Protein AF-A0A7C1PWL7-F1 (afdb_monomer_lite)

Sequence (155 aa):
MKVNTIGEDIEQEIWVMCLDALCRYNPATGPLEHFLNSHVSNRLKNLKRDRYFRPGSCVATSGAAKTRMNLINALPLDNSDITEDSIVLGAASAEPDPLMQLLADETRDYITDRLPPDMKPIFFAVMSGNNIRQPIMDKFRKIVATILEERDHYG

Secondary structure (DSSP, 8-state):
-----HHHHHHHHHHHHHHHHHTT--TTTS-HHHHHHHHHHHHHHHHHHHTEE-TT-----SS-GGG-EESSSPP---TT---TT---TT-------HHHHHHHHHHHHHHHHHS-TTTHHHHHHHHTT----HHHHHHHHHHHHHHHHHHHHH-

pLDDT: mean 73.68, std 18.33, range [38.34, 93.44]

Radius of gyration: 25.2 Å; chains: 1; bounding box: 44×36×77 Å

Foldseek 3Di:
DDDCDPVNVLVVVLVVQLVVCVVVDDVVVDDSCVSSCVSSVVVVVVVVCVQADDPPPPDPDDPPNVRHHDPPDDDPPPPPPPDVPPDDPPPDVPPPDPVVVVVVVVLVVLCCVQPDPVCNVVVVCVVVVHDDDPVNVVVSVVSSVVSVVVVVVVD

Structure (mmCIF, N/CA/C/O backbone):
data_AF-A0A7C1PWL7-F1
#
_entry.id   AF-A0A7C1PWL7-F1
#
loop_
_atom_site.group_PDB
_atom_site.id
_atom_site.type_symbol
_atom_site.label_atom_id
_atom_site.label_alt_id
_atom_site.label_comp_id
_atom_site.label_asym_id
_atom_site.label_entity_id
_atom_site.label_seq_id
_atom_site.pdbx_PDB_ins_code
_atom_site.Cartn_x
_atom_site.Cartn_y
_atom_site.Cartn_z
_atom_site.occupancy
_atom_site.B_iso_or_equiv
_atom_site.auth_seq_id
_atom_site.auth_comp_id
_atom_site.auth_asym_id
_atom_site.auth_atom_id
_atom_site.pdbx_PDB_model_num
ATOM 1 N N . MET A 1 1 ? 18.637 -23.168 -1.050 1.00 42.81 1 MET A N 1
ATOM 2 C CA . MET A 1 1 ? 17.507 -22.498 -1.721 1.00 42.81 1 MET A CA 1
ATOM 3 C C . MET A 1 1 ? 17.788 -21.005 -1.630 1.00 42.81 1 MET A C 1
ATOM 5 O O . MET A 1 1 ? 17.766 -20.483 -0.526 1.00 42.81 1 MET A O 1
ATOM 9 N N . LYS A 1 2 ? 18.254 -20.367 -2.715 1.00 49.56 2 LYS A N 1
ATOM 10 C CA . LYS A 1 2 ? 18.538 -18.923 -2.696 1.00 49.56 2 LYS A CA 1
ATOM 11 C C . LYS A 1 2 ? 17.193 -18.202 -2.678 1.00 49.56 2 LYS A C 1
ATOM 13 O O . LYS A 1 2 ? 16.352 -18.487 -3.524 1.00 49.56 2 LYS A O 1
ATOM 18 N N . VAL A 1 3 ? 16.971 -17.370 -1.669 1.00 51.50 3 VAL A N 1
ATOM 19 C CA . VAL A 1 3 ? 15.792 -16.506 -1.596 1.00 51.50 3 VAL A CA 1
ATOM 20 C C . VAL A 1 3 ? 15.995 -15.437 -2.663 1.00 51.50 3 VAL A C 1
ATOM 22 O O . VAL A 1 3 ? 16.942 -14.665 -2.541 1.00 51.50 3 VAL A O 1
ATOM 25 N N . ASN A 1 4 ? 15.177 -15.455 -3.720 1.00 54.62 4 ASN A N 1
ATOM 26 C CA . ASN A 1 4 ? 15.212 -14.422 -4.753 1.00 54.62 4 ASN A CA 1
ATOM 27 C C . ASN A 1 4 ? 14.788 -13.115 -4.083 1.00 54.62 4 ASN A C 1
ATOM 29 O O . ASN A 1 4 ? 13.707 -13.018 -3.498 1.00 54.62 4 ASN A O 1
ATOM 33 N N . THR A 1 5 ? 15.690 -12.152 -4.061 1.00 53.56 5 THR A N 1
ATOM 34 C CA . THR A 1 5 ? 15.436 -10.828 -3.512 1.00 53.56 5 THR A CA 1
ATOM 35 C C . THR A 1 5 ? 14.604 -10.021 -4.506 1.00 53.56 5 THR A C 1
ATOM 37 O O . THR A 1 5 ? 14.706 -10.201 -5.714 1.00 53.56 5 THR A O 1
ATOM 40 N N . ILE A 1 6 ? 13.804 -9.075 -4.011 1.00 62.94 6 ILE A N 1
ATOM 41 C CA . ILE A 1 6 ? 12.927 -8.223 -4.839 1.00 62.94 6 ILE A CA 1
ATOM 42 C C . ILE A 1 6 ? 13.711 -7.490 -5.954 1.00 62.94 6 ILE A C 1
ATOM 44 O O . ILE A 1 6 ? 13.156 -7.166 -7.002 1.00 62.94 6 ILE A O 1
ATOM 48 N N . GLY A 1 7 ? 15.008 -7.231 -5.745 1.00 65.56 7 GLY A N 1
ATOM 49 C CA . GLY A 1 7 ? 15.887 -6.635 -6.756 1.00 65.56 7 GLY A CA 1
ATOM 50 C C . GLY A 1 7 ? 16.161 -7.552 -7.953 1.00 65.56 7 GLY A C 1
ATOM 51 O O . GLY A 1 7 ? 16.184 -7.070 -9.082 1.00 65.56 7 GLY A O 1
ATOM 52 N N . GLU A 1 8 ? 16.299 -8.860 -7.722 1.00 73.19 8 GLU A N 1
ATOM 53 C CA . GLU A 1 8 ? 16.534 -9.857 -8.776 1.00 73.19 8 GLU A CA 1
ATOM 54 C C . GLU A 1 8 ? 15.291 -10.031 -9.666 1.00 73.19 8 GLU A C 1
ATOM 56 O O . GLU A 1 8 ? 15.420 -10.201 -10.878 1.00 73.19 8 GLU A O 1
ATOM 61 N N . ASP A 1 9 ? 14.086 -9.902 -9.100 1.00 79.25 9 ASP A N 1
ATOM 62 C CA . ASP A 1 9 ? 12.833 -9.955 -9.867 1.00 79.25 9 ASP A CA 1
ATOM 63 C C . ASP A 1 9 ? 12.704 -8.760 -10.829 1.00 79.25 9 ASP A C 1
ATOM 65 O O . ASP A 1 9 ? 12.326 -8.919 -11.991 1.00 79.25 9 ASP A O 1
ATOM 69 N N . ILE A 1 10 ? 13.067 -7.556 -10.370 1.00 81.38 10 ILE A N 1
ATOM 70 C CA . ILE A 1 10 ? 13.021 -6.337 -11.193 1.00 81.38 10 ILE A CA 1
ATOM 71 C C . ILE A 1 10 ? 14.045 -6.409 -12.330 1.00 81.38 10 ILE A C 1
ATOM 73 O O . ILE A 1 10 ? 13.738 -6.012 -13.455 1.00 81.38 10 ILE A O 1
ATOM 77 N N . GLU A 1 11 ? 15.251 -6.910 -12.064 1.00 87.25 11 GLU A N 1
ATOM 78 C CA . GLU A 1 11 ? 16.285 -7.065 -13.089 1.00 87.25 11 GLU A CA 1
ATOM 79 C C . GLU A 1 11 ? 15.845 -8.038 -14.191 1.00 87.25 11 GLU A C 1
ATOM 81 O O . GLU A 1 11 ? 15.971 -7.729 -15.380 1.00 87.25 11 GLU A O 1
ATOM 86 N N . GLN A 1 12 ? 15.249 -9.173 -13.813 1.00 87.56 12 GLN A N 1
ATOM 87 C CA . GLN A 1 12 ? 14.686 -10.118 -14.776 1.00 87.56 12 GLN A CA 1
ATOM 88 C C . GLN A 1 12 ? 13.579 -9.481 -15.617 1.00 87.56 12 GLN A C 1
ATOM 90 O O . GLN A 1 12 ? 13.565 -9.642 -16.839 1.00 87.56 12 GLN A O 1
ATOM 95 N N . GLU A 1 13 ? 12.674 -8.725 -14.994 1.00 85.31 13 GLU A N 1
ATOM 96 C CA . GLU A 1 13 ? 11.588 -8.059 -15.712 1.00 85.31 13 GLU A CA 1
ATOM 97 C C . GLU A 1 13 ? 12.126 -7.019 -16.705 1.00 85.31 13 GLU A C 1
ATOM 99 O O . GLU A 1 13 ? 11.701 -6.990 -17.862 1.00 85.31 13 GLU A O 1
ATOM 104 N N . ILE A 1 14 ? 13.118 -6.219 -16.298 1.00 89.31 14 ILE A N 1
ATOM 105 C CA . ILE A 1 14 ? 13.818 -5.276 -17.183 1.00 89.31 14 ILE A CA 1
ATOM 106 C C . ILE A 1 14 ? 14.427 -6.016 -18.373 1.00 89.31 14 ILE A C 1
ATOM 108 O O . ILE A 1 14 ? 14.342 -5.539 -19.508 1.00 89.31 14 ILE A O 1
ATOM 112 N N . TRP A 1 15 ? 15.005 -7.194 -18.144 1.00 91.56 15 TRP A N 1
ATOM 113 C CA . TRP A 1 15 ? 15.632 -7.951 -19.215 1.00 91.56 15 TRP A CA 1
ATOM 114 C C . TRP A 1 15 ? 14.628 -8.478 -20.239 1.00 91.56 15 TRP A C 1
ATOM 116 O O . TRP A 1 15 ? 14.833 -8.332 -21.447 1.00 91.56 15 TRP A O 1
ATOM 126 N N . VAL A 1 16 ? 13.486 -8.978 -19.770 1.00 90.69 16 VAL A N 1
ATOM 127 C CA . VAL A 1 16 ? 12.366 -9.369 -20.635 1.00 90.69 16 VAL A CA 1
ATOM 128 C C . VAL A 1 16 ? 11.839 -8.170 -21.435 1.00 90.69 16 VAL A C 1
ATOM 130 O O . VAL A 1 16 ? 11.611 -8.297 -22.639 1.00 90.69 16 VAL A O 1
ATOM 133 N N . MET A 1 17 ? 11.707 -6.991 -20.813 1.00 89.56 17 MET A N 1
ATOM 134 C CA . MET A 1 17 ? 11.283 -5.764 -21.505 1.00 89.56 17 MET A CA 1
ATOM 135 C C . MET A 1 17 ? 12.255 -5.362 -22.621 1.00 89.56 17 MET A C 1
ATOM 137 O O . MET A 1 17 ? 11.822 -4.970 -23.704 1.00 89.56 17 MET A O 1
ATOM 141 N N . CYS A 1 18 ? 13.565 -5.461 -22.376 1.00 92.38 18 CYS A N 1
ATOM 142 C CA . CYS A 1 18 ? 14.579 -5.176 -23.388 1.00 92.38 18 CYS A CA 1
ATOM 143 C C . CYS A 1 18 ? 14.465 -6.127 -24.585 1.00 92.38 18 CYS A C 1
ATOM 145 O O . CYS A 1 18 ? 14.490 -5.668 -25.727 1.00 92.38 18 CYS A O 1
ATOM 147 N N . LEU A 1 19 ? 14.307 -7.430 -24.333 1.00 92.38 19 LEU A N 1
ATOM 148 C CA . LEU A 1 19 ? 14.189 -8.437 -25.390 1.00 92.38 19 LEU A CA 1
ATOM 149 C C . LEU A 1 19 ? 12.949 -8.228 -26.270 1.00 92.38 19 LEU A C 1
ATOM 151 O O . LEU A 1 19 ? 13.059 -8.302 -27.491 1.00 92.38 19 LEU A O 1
ATOM 155 N N . ASP A 1 20 ? 11.800 -7.900 -25.678 1.00 90.62 20 ASP A N 1
ATOM 156 C CA . ASP A 1 20 ? 10.572 -7.608 -26.435 1.00 90.62 20 ASP A CA 1
ATOM 157 C C . ASP A 1 20 ? 10.702 -6.317 -27.271 1.00 90.62 20 ASP A C 1
ATOM 159 O O . ASP A 1 20 ? 10.250 -6.227 -28.418 1.00 90.62 20 ASP A O 1
ATOM 163 N N . ALA A 1 21 ? 11.389 -5.305 -26.732 1.00 90.94 21 ALA A N 1
ATOM 164 C CA . ALA A 1 21 ? 11.601 -4.033 -27.416 1.00 90.94 21 ALA A CA 1
ATOM 165 C C . ALA A 1 21 ? 12.567 -4.133 -28.607 1.00 90.94 21 ALA A C 1
ATOM 167 O O . ALA A 1 21 ? 12.419 -3.376 -29.572 1.00 90.94 21 ALA A O 1
ATOM 168 N N . LEU A 1 22 ? 13.533 -5.060 -28.569 1.00 90.69 22 LEU A N 1
ATOM 169 C CA . LEU A 1 22 ? 14.543 -5.231 -29.622 1.00 90.69 22 LEU A CA 1
ATOM 170 C C . LEU A 1 22 ? 13.928 -5.502 -30.997 1.00 90.69 22 LEU A C 1
ATOM 172 O O . LEU A 1 22 ? 14.419 -4.973 -31.991 1.00 90.69 22 LEU A O 1
ATOM 176 N N . CYS A 1 23 ? 12.815 -6.239 -31.067 1.00 89.94 23 CYS A N 1
ATOM 177 C CA . CYS A 1 23 ? 12.115 -6.503 -32.328 1.00 89.94 23 CYS A CA 1
ATOM 178 C C . CYS A 1 23 ? 11.597 -5.231 -33.021 1.00 89.94 23 CYS A C 1
ATOM 180 O O . CYS A 1 23 ? 11.299 -5.256 -34.213 1.00 89.94 23 CYS A O 1
ATOM 182 N N . ARG A 1 24 ? 11.464 -4.122 -32.285 1.00 89.69 24 ARG A N 1
ATOM 183 C CA . ARG A 1 24 ? 10.956 -2.833 -32.780 1.00 89.69 24 ARG A CA 1
ATOM 184 C C . ARG A 1 24 ? 12.054 -1.783 -32.924 1.00 89.69 24 ARG A C 1
ATOM 186 O O . ARG A 1 24 ? 11.754 -0.638 -33.262 1.00 89.69 24 ARG A O 1
ATOM 193 N N . TYR A 1 25 ? 13.303 -2.140 -32.632 1.00 92.94 25 TYR A N 1
ATOM 194 C CA . TYR A 1 25 ? 14.418 -1.212 -32.710 1.00 92.94 25 TYR A CA 1
ATOM 195 C C . TYR A 1 25 ? 14.700 -0.825 -34.164 1.00 92.94 25 TYR A C 1
ATOM 197 O O . TYR A 1 25 ? 14.842 -1.679 -35.038 1.00 92.94 25 TYR A O 1
ATOM 205 N N . ASN A 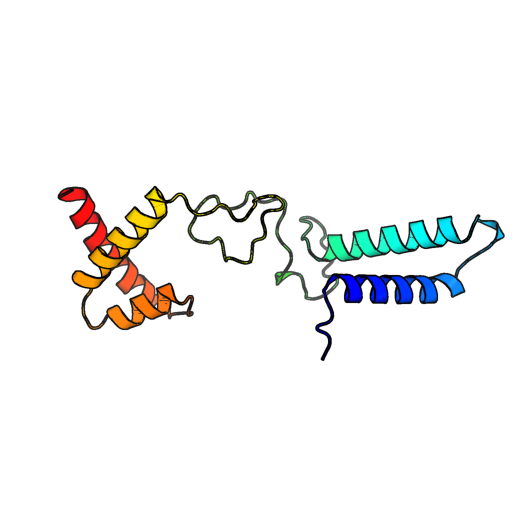1 26 ? 14.815 0.480 -34.405 1.00 90.75 26 ASN A N 1
ATOM 206 C CA . ASN A 1 26 ? 15.243 1.023 -35.683 1.00 90.75 26 ASN A CA 1
ATOM 207 C C . ASN A 1 26 ? 16.599 1.734 -35.516 1.00 90.75 26 ASN A C 1
ATOM 209 O O . ASN A 1 26 ? 16.649 2.781 -34.860 1.00 90.75 26 ASN A O 1
ATOM 213 N N . PRO A 1 27 ? 17.684 1.232 -36.136 1.00 90.44 27 PRO A N 1
ATOM 214 C CA . PRO A 1 27 ? 19.006 1.842 -36.024 1.00 90.44 27 PRO A CA 1
ATOM 215 C C . PRO A 1 27 ? 19.091 3.245 -36.640 1.00 90.44 27 PRO A C 1
ATOM 217 O O . PRO A 1 27 ? 19.967 4.018 -36.264 1.00 90.44 27 P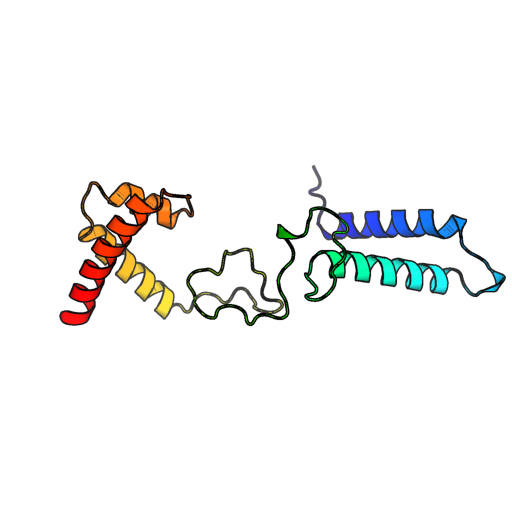RO A O 1
ATOM 220 N N . ALA A 1 28 ? 18.165 3.618 -37.531 1.00 90.12 28 ALA A N 1
ATOM 221 C CA . ALA A 1 28 ? 18.118 4.963 -38.106 1.00 90.12 28 ALA A CA 1
ATOM 222 C C . ALA A 1 28 ? 17.687 6.045 -37.096 1.00 90.12 28 ALA A C 1
ATOM 224 O O . ALA A 1 28 ? 17.933 7.226 -37.322 1.00 90.12 28 ALA A O 1
ATOM 225 N N . THR A 1 29 ? 17.028 5.667 -35.994 1.00 84.00 29 THR A N 1
ATOM 226 C CA . THR A 1 29 ? 16.500 6.612 -34.995 1.00 84.00 29 THR A CA 1
ATOM 227 C C . THR A 1 29 ? 17.534 6.980 -33.926 1.00 84.00 29 THR A C 1
ATOM 229 O O . THR A 1 29 ? 17.414 8.027 -33.296 1.00 84.00 29 THR A O 1
ATOM 232 N N . GLY A 1 30 ? 18.563 6.152 -33.726 1.00 89.50 30 GLY A N 1
ATOM 233 C CA . GLY A 1 30 ? 19.646 6.428 -32.785 1.00 89.50 30 GLY A CA 1
ATOM 234 C C . GLY A 1 30 ? 20.261 5.169 -32.167 1.00 89.50 30 GLY A C 1
ATOM 235 O O . GLY A 1 30 ? 19.887 4.048 -32.525 1.00 89.50 30 GLY A O 1
ATOM 236 N N . PRO A 1 31 ? 21.202 5.337 -31.221 1.00 93.44 31 PRO A N 1
ATOM 237 C CA . PRO A 1 31 ? 21.874 4.228 -30.549 1.00 93.44 31 PRO A CA 1
ATOM 238 C C . PRO A 1 31 ? 20.900 3.323 -29.787 1.00 93.44 31 PRO A C 1
ATOM 240 O O . PRO A 1 31 ? 19.940 3.795 -29.172 1.00 93.44 31 PRO A O 1
ATOM 243 N N . LEU A 1 32 ? 21.188 2.020 -29.780 1.00 90.62 32 LEU A N 1
ATOM 244 C CA . LEU A 1 32 ? 20.364 1.004 -29.118 1.00 90.62 32 LEU A CA 1
ATOM 245 C C . LEU A 1 32 ? 20.171 1.290 -27.623 1.00 90.62 32 LEU A C 1
ATOM 247 O O . LEU A 1 32 ? 19.064 1.179 -27.105 1.00 90.62 32 LEU A O 1
ATOM 251 N N . GLU A 1 33 ? 21.234 1.712 -26.945 1.00 92.31 33 GLU A N 1
ATOM 252 C CA . GLU A 1 33 ? 21.224 2.049 -25.518 1.00 92.31 33 GLU A CA 1
ATOM 253 C C . GLU A 1 33 ? 20.198 3.140 -25.205 1.00 92.31 33 GLU A C 1
ATOM 255 O O . GLU A 1 33 ? 19.443 3.037 -24.241 1.00 92.31 33 GLU A O 1
ATOM 260 N N . HIS A 1 34 ? 20.122 4.169 -26.053 1.00 92.81 34 HIS A N 1
ATOM 261 C CA . HIS A 1 34 ? 19.188 5.272 -25.867 1.00 92.81 34 HIS A CA 1
ATOM 262 C C . HIS A 1 34 ? 17.733 4.824 -26.062 1.00 92.81 34 HIS A C 1
ATOM 264 O O . HIS A 1 34 ? 16.847 5.216 -25.294 1.00 92.81 34 HIS A O 1
ATOM 270 N N . PHE A 1 35 ? 17.495 3.962 -27.055 1.00 93.31 35 PHE A N 1
ATOM 271 C CA . PHE A 1 35 ? 16.191 3.355 -27.306 1.00 93.31 35 PHE A CA 1
ATOM 272 C C . PHE A 1 35 ? 15.740 2.475 -26.133 1.00 93.31 35 PHE A C 1
ATOM 274 O O . PHE A 1 35 ? 14.646 2.681 -25.602 1.00 93.31 35 PHE A O 1
ATOM 281 N N . LEU A 1 36 ? 16.592 1.547 -25.686 1.00 92.94 36 LEU A N 1
ATOM 282 C CA . LEU A 1 36 ? 16.287 0.644 -24.575 1.00 92.94 36 LEU A CA 1
ATOM 283 C C . LEU A 1 36 ? 16.086 1.412 -23.269 1.00 92.94 36 LEU A C 1
ATOM 285 O O . LEU A 1 36 ? 15.098 1.181 -22.576 1.00 92.94 36 LEU A O 1
ATOM 289 N N . ASN A 1 37 ? 16.956 2.378 -22.966 1.00 92.12 37 ASN A N 1
ATOM 290 C CA . ASN A 1 37 ? 16.834 3.190 -21.758 1.00 92.12 37 ASN A CA 1
ATOM 291 C C . ASN A 1 37 ? 15.506 3.961 -21.743 1.00 92.12 37 ASN A C 1
ATOM 293 O O . ASN A 1 37 ? 14.781 3.938 -20.748 1.00 92.12 37 ASN A O 1
ATOM 297 N N . SER A 1 38 ? 15.127 4.576 -22.866 1.00 90.81 38 SER A N 1
ATOM 298 C CA . SER A 1 38 ? 13.843 5.277 -22.982 1.00 90.81 38 SER A CA 1
ATOM 299 C C . SER A 1 38 ? 12.649 4.328 -22.846 1.00 90.81 38 SER A C 1
ATOM 301 O O . SER A 1 38 ? 11.683 4.645 -22.147 1.00 90.81 38 SER A O 1
ATOM 303 N N . HIS A 1 39 ? 12.712 3.153 -23.476 1.00 91.31 39 HIS A N 1
ATOM 304 C CA . HIS A 1 39 ? 11.651 2.149 -23.433 1.00 91.31 39 HIS A CA 1
ATOM 305 C C . HIS A 1 39 ? 11.432 1.608 -22.014 1.00 91.31 39 HIS A C 1
ATOM 307 O O . HIS A 1 39 ? 10.323 1.689 -21.477 1.00 91.31 39 HIS A O 1
ATOM 313 N N . VAL A 1 40 ? 12.504 1.131 -21.379 1.00 91.81 40 VAL A N 1
ATOM 314 C CA . VAL A 1 40 ? 12.488 0.581 -20.019 1.00 91.81 40 VAL A CA 1
ATOM 315 C C . VAL A 1 40 ? 12.104 1.658 -19.010 1.00 91.81 40 VAL A C 1
ATOM 317 O O . VAL A 1 40 ? 11.211 1.437 -18.197 1.00 91.81 40 VAL A O 1
ATOM 320 N N . SER A 1 41 ? 12.681 2.861 -19.097 1.00 90.38 41 SER A N 1
ATOM 321 C CA . SER A 1 41 ? 12.338 3.969 -18.196 1.00 90.38 41 SER A CA 1
ATOM 322 C C . SER A 1 41 ? 10.853 4.317 -18.253 1.00 90.38 41 SER A C 1
ATOM 324 O O . SER A 1 41 ? 10.227 4.558 -17.221 1.00 90.38 41 SER A O 1
ATOM 326 N N . ASN A 1 42 ? 10.261 4.338 -19.448 1.00 88.38 42 ASN A N 1
ATOM 327 C CA . ASN A 1 42 ? 8.832 4.593 -19.603 1.00 88.38 42 ASN A CA 1
ATOM 328 C C . ASN A 1 42 ? 7.989 3.437 -19.056 1.00 88.38 42 ASN A C 1
ATOM 330 O O . ASN A 1 42 ? 6.978 3.678 -18.393 1.00 88.38 42 ASN A O 1
ATOM 334 N N . ARG A 1 43 ? 8.417 2.189 -19.266 1.00 88.00 43 ARG A N 1
ATOM 335 C CA . ARG A 1 43 ? 7.718 1.007 -18.757 1.00 88.00 43 ARG A CA 1
ATOM 336 C C . ARG A 1 43 ? 7.768 0.914 -17.231 1.00 88.00 43 ARG A C 1
ATOM 338 O O . ARG A 1 43 ? 6.724 0.700 -16.626 1.00 88.00 43 ARG A O 1
ATOM 345 N N . LEU A 1 44 ? 8.912 1.191 -16.609 1.00 86.62 44 LEU A N 1
ATOM 346 C CA . LEU A 1 44 ? 9.064 1.268 -15.152 1.00 86.62 44 LEU A CA 1
ATOM 347 C C . LEU A 1 44 ? 8.251 2.418 -14.553 1.00 86.62 44 LEU A C 1
ATOM 349 O O . LEU A 1 44 ? 7.602 2.252 -13.520 1.00 86.62 44 LEU A O 1
ATOM 353 N N . LYS A 1 45 ? 8.225 3.584 -15.215 1.00 84.25 45 LYS A N 1
ATOM 354 C CA . LYS A 1 45 ? 7.343 4.691 -14.816 1.00 84.25 45 LYS A CA 1
ATOM 355 C C . LYS A 1 45 ? 5.877 4.271 -14.874 1.00 84.25 45 LYS A C 1
ATOM 357 O O . LYS A 1 45 ? 5.142 4.613 -13.954 1.00 84.25 45 LYS A O 1
ATOM 362 N N . ASN A 1 46 ? 5.454 3.532 -15.898 1.00 80.62 46 ASN A N 1
ATOM 363 C CA . ASN A 1 46 ? 4.089 3.012 -15.994 1.00 80.62 46 ASN A CA 1
ATOM 364 C C . ASN A 1 46 ? 3.800 1.978 -14.901 1.00 80.62 46 ASN A C 1
ATOM 366 O O . ASN A 1 46 ? 2.834 2.152 -14.174 1.00 80.62 46 ASN A O 1
ATOM 370 N N . LEU A 1 47 ? 4.694 1.010 -14.681 1.00 77.69 47 LEU A N 1
ATOM 371 C CA . LEU A 1 47 ? 4.571 0.014 -13.613 1.00 77.69 47 LEU A CA 1
ATOM 372 C C . LEU A 1 47 ? 4.466 0.667 -12.227 1.00 77.69 47 LEU A C 1
ATOM 374 O O . LEU A 1 47 ? 3.662 0.256 -11.393 1.00 77.69 47 LEU A O 1
ATOM 378 N N . LYS A 1 48 ? 5.251 1.723 -11.978 1.00 74.62 48 LYS A N 1
ATOM 379 C CA . LYS A 1 48 ? 5.127 2.536 -10.764 1.00 74.62 48 LYS A CA 1
ATOM 380 C C . LYS A 1 48 ? 3.783 3.261 -10.731 1.00 74.62 48 LYS A C 1
ATOM 382 O O . LYS A 1 48 ? 3.122 3.234 -9.703 1.00 74.62 48 LYS A O 1
ATOM 387 N N . ARG A 1 49 ? 3.371 3.906 -11.827 1.00 68.31 49 ARG A N 1
ATOM 388 C CA . ARG A 1 49 ? 2.107 4.662 -11.916 1.00 68.31 49 ARG A CA 1
ATOM 389 C C . ARG A 1 49 ? 0.877 3.783 -11.728 1.00 68.31 49 ARG A C 1
ATOM 391 O O . ARG A 1 49 ? -0.068 4.247 -11.107 1.00 68.31 49 ARG A O 1
ATOM 398 N N . ASP A 1 50 ? 0.902 2.546 -12.202 1.00 65.94 50 ASP A N 1
ATOM 399 C CA . ASP A 1 50 ? -0.218 1.609 -12.106 1.00 65.94 50 ASP A CA 1
ATOM 400 C C . ASP A 1 50 ? -0.478 1.152 -10.661 1.00 65.94 50 ASP A C 1
ATOM 402 O O . ASP A 1 50 ? -1.588 0.725 -10.346 1.00 65.94 50 ASP A O 1
ATOM 406 N N . ARG A 1 51 ? 0.485 1.344 -9.744 1.00 63.25 51 ARG A N 1
ATOM 407 C CA . ARG A 1 51 ? 0.275 1.164 -8.295 1.00 63.25 51 ARG A CA 1
ATOM 408 C C . ARG A 1 51 ? -0.496 2.314 -7.629 1.00 63.25 51 ARG A C 1
ATOM 410 O O . ARG A 1 51 ? -0.935 2.158 -6.494 1.00 63.25 51 ARG A O 1
ATOM 417 N N . TYR A 1 52 ? -0.695 3.453 -8.301 1.00 56.94 52 TYR A N 1
ATOM 418 C CA . TYR A 1 52 ? -1.303 4.654 -7.708 1.00 56.94 52 TYR A CA 1
ATOM 419 C C . TYR A 1 52 ? -2.540 5.136 -8.488 1.00 56.94 52 TYR A C 1
ATOM 421 O O . TYR A 1 52 ? -2.618 5.031 -9.714 1.00 56.94 52 TYR A O 1
ATOM 429 N N . PHE A 1 53 ? -3.552 5.656 -7.784 1.00 55.25 53 PHE A N 1
ATOM 430 C CA . PHE A 1 53 ? -4.832 6.047 -8.388 1.00 55.25 53 PHE A CA 1
ATOM 431 C C . PHE A 1 53 ? -4.754 7.490 -8.891 1.00 55.25 53 PHE A C 1
ATOM 433 O O . PHE A 1 53 ? -4.203 8.356 -8.214 1.00 55.25 53 PHE A O 1
ATOM 440 N N . ARG A 1 54 ? -5.331 7.770 -10.069 1.00 56.72 54 ARG A N 1
ATOM 441 C CA . ARG A 1 54 ? -5.519 9.138 -10.579 1.00 56.72 54 ARG A CA 1
ATOM 442 C C . ARG A 1 54 ? -7.011 9.483 -10.596 1.00 56.72 54 ARG A C 1
ATOM 444 O O . ARG A 1 54 ? -7.727 8.948 -11.446 1.00 56.72 54 ARG A O 1
ATOM 451 N N . PRO A 1 55 ? -7.485 10.387 -9.727 1.00 44.06 55 PRO A N 1
ATOM 452 C CA . PRO A 1 55 ? -8.842 10.907 -9.821 1.00 44.06 55 PRO A CA 1
ATOM 453 C C . PRO A 1 55 ? -9.003 11.691 -11.131 1.00 44.06 55 PRO A C 1
ATOM 455 O O . PRO A 1 55 ? -8.156 12.515 -11.470 1.00 44.06 55 PRO A O 1
ATOM 458 N N . GLY A 1 56 ? -10.064 11.396 -11.888 1.00 52.28 56 GLY A N 1
ATOM 459 C CA . GLY A 1 56 ? -10.370 12.021 -13.185 1.00 52.28 56 GLY A CA 1
ATOM 460 C C . GLY A 1 56 ? -10.086 11.153 -14.420 1.00 52.28 56 GLY A C 1
ATOM 461 O O . GLY A 1 56 ? -10.539 11.484 -15.512 1.00 52.28 56 GLY A O 1
ATOM 462 N N . SER A 1 57 ? -9.404 10.011 -14.272 1.00 53.19 57 SER A N 1
ATOM 463 C CA . SER A 1 57 ? -9.301 9.003 -15.338 1.00 53.19 57 SER A CA 1
ATOM 464 C C . SER A 1 57 ? -10.575 8.159 -15.357 1.00 53.19 57 SER A C 1
ATOM 466 O O . SER A 1 57 ? -10.637 7.103 -14.734 1.00 53.19 57 SER A O 1
ATOM 468 N N . CYS A 1 58 ? -11.603 8.614 -16.065 1.00 44.16 58 CYS A N 1
ATOM 469 C CA . CYS A 1 58 ? -12.880 7.908 -16.220 1.00 44.16 58 CYS A CA 1
ATOM 470 C C . CYS A 1 58 ? -12.809 6.617 -17.059 1.00 44.16 58 CYS A C 1
ATOM 472 O O . CYS A 1 58 ? -13.847 6.058 -17.404 1.00 44.16 58 CYS A O 1
ATOM 474 N N . VAL A 1 59 ? -11.621 6.095 -17.371 1.00 46.53 59 VAL A N 1
ATOM 475 C CA . VAL A 1 59 ? -11.506 4.815 -18.071 1.00 46.53 59 VAL A CA 1
ATOM 476 C C . VAL A 1 59 ? -11.299 3.705 -17.050 1.00 46.53 59 VAL A C 1
ATOM 478 O O . VAL A 1 59 ? -10.248 3.590 -16.418 1.00 46.53 59 VAL A O 1
ATOM 481 N N . ALA A 1 60 ? -12.332 2.879 -16.912 1.00 46.25 60 ALA A N 1
ATOM 482 C CA . ALA A 1 60 ? -12.280 1.576 -16.271 1.00 46.25 60 ALA A CA 1
ATOM 483 C C . ALA A 1 60 ? -11.414 0.614 -17.103 1.00 46.25 60 ALA A C 1
ATOM 485 O O . ALA A 1 60 ? -11.903 -0.361 -17.664 1.00 46.25 60 ALA A O 1
ATOM 486 N N . THR A 1 61 ? -10.116 0.884 -17.225 1.00 45.78 61 THR A N 1
ATOM 487 C CA . THR A 1 61 ? -9.180 -0.090 -17.783 1.00 45.78 61 THR A CA 1
ATOM 488 C C . THR A 1 61 ? -8.626 -0.890 -16.618 1.00 45.78 61 THR A C 1
ATOM 490 O O . THR A 1 61 ? -7.809 -0.396 -15.843 1.00 45.78 61 THR A O 1
ATOM 493 N N . SER A 1 62 ? -9.097 -2.133 -16.519 1.00 44.84 62 SER A N 1
ATOM 494 C CA . SER A 1 62 ? -8.721 -3.196 -15.576 1.00 44.84 62 SER A CA 1
ATOM 495 C C . SER A 1 62 ? -9.265 -3.074 -14.141 1.00 44.84 62 SER A C 1
ATOM 497 O O . SER A 1 62 ? -9.089 -2.071 -13.452 1.00 44.84 62 SER A O 1
ATOM 499 N N . GLY A 1 63 ? -9.923 -4.146 -13.677 1.00 46.47 63 GLY A N 1
ATOM 500 C CA . GLY A 1 63 ? -10.609 -4.289 -12.381 1.00 46.47 63 GLY A CA 1
ATOM 501 C C . GLY A 1 63 ? -9.734 -4.198 -11.120 1.00 46.47 63 GLY A C 1
ATOM 502 O O . GLY A 1 63 ? -10.174 -4.590 -10.046 1.00 46.47 63 GLY A O 1
ATOM 503 N N . ALA A 1 64 ? -8.522 -3.651 -11.223 1.00 45.78 64 ALA A N 1
ATOM 504 C CA . ALA A 1 64 ? -7.567 -3.440 -10.135 1.00 45.78 64 ALA A CA 1
ATOM 505 C C . ALA A 1 64 ? -7.661 -2.026 -9.518 1.00 45.78 64 ALA A C 1
ATOM 507 O O . ALA A 1 64 ? -6.694 -1.494 -8.978 1.00 45.78 64 ALA A O 1
ATOM 508 N N . ALA A 1 65 ? -8.816 -1.362 -9.625 1.00 47.41 65 ALA A N 1
ATOM 509 C CA . ALA A 1 65 ? -9.018 -0.020 -9.068 1.00 47.41 65 ALA A CA 1
ATOM 510 C C . ALA A 1 65 ? -9.018 0.013 -7.523 1.00 47.41 65 ALA A C 1
ATOM 512 O O . ALA A 1 65 ? -8.807 1.073 -6.947 1.00 47.41 65 ALA A O 1
ATOM 513 N N . LYS A 1 66 ? -9.220 -1.133 -6.853 1.00 48.84 66 LYS A N 1
ATOM 514 C CA . LYS A 1 66 ? -9.324 -1.229 -5.385 1.00 48.84 66 LYS A CA 1
ATOM 515 C C . LYS A 1 66 ? -8.000 -1.065 -4.626 1.00 48.84 66 LYS A C 1
ATOM 517 O O . LYS A 1 66 ? -8.041 -0.680 -3.468 1.00 48.84 66 LYS A O 1
ATOM 522 N N . THR A 1 67 ? -6.853 -1.342 -5.247 1.00 50.12 67 THR A N 1
ATOM 523 C CA . THR A 1 67 ? -5.539 -1.386 -4.562 1.00 50.12 67 THR A CA 1
ATOM 524 C C . THR A 1 67 ? -4.703 -0.124 -4.736 1.00 50.12 67 THR A C 1
ATOM 526 O O . THR A 1 67 ? -3.557 -0.064 -4.300 1.00 50.12 67 THR A O 1
ATOM 529 N N . ARG A 1 68 ? -5.228 0.877 -5.439 1.00 52.25 68 ARG A N 1
ATOM 530 C CA . ARG A 1 68 ? -4.448 2.048 -5.810 1.00 52.25 68 ARG A CA 1
ATOM 531 C C . ARG A 1 68 ? -4.595 3.141 -4.749 1.00 52.25 68 ARG A C 1
ATOM 533 O O . ARG A 1 68 ? -5.689 3.660 -4.549 1.00 52.25 68 ARG A O 1
ATOM 540 N N . MET A 1 69 ? -3.483 3.507 -4.108 1.00 53.38 69 MET A N 1
ATOM 541 C CA . MET A 1 69 ? -3.420 4.581 -3.105 1.00 53.38 69 MET A CA 1
ATOM 542 C C . MET A 1 69 ? -3.937 5.899 -3.705 1.00 53.38 69 MET A C 1
ATOM 544 O O . MET A 1 69 ? -3.516 6.305 -4.797 1.00 53.38 69 MET A O 1
ATOM 548 N N . ASN A 1 70 ? -4.866 6.551 -3.005 1.00 51.28 70 ASN A N 1
ATOM 549 C CA . ASN A 1 70 ? -5.443 7.826 -3.414 1.00 51.28 70 ASN A CA 1
ATOM 550 C C . ASN A 1 70 ? -4.495 8.971 -3.027 1.00 51.28 70 ASN A C 1
ATOM 552 O O . ASN A 1 70 ? -4.390 9.317 -1.859 1.00 51.28 70 ASN A O 1
ATOM 556 N N . LEU A 1 71 ? -3.806 9.548 -4.014 1.00 53.03 71 LEU A N 1
ATOM 557 C CA . LEU A 1 71 ? -2.807 10.604 -3.801 1.00 53.03 71 LEU A CA 1
ATOM 558 C C . LEU A 1 71 ? -3.395 12.027 -3.732 1.00 53.03 71 LEU A C 1
ATOM 560 O O . LEU A 1 71 ? -2.636 12.966 -3.512 1.00 53.03 71 LEU A O 1
ATOM 564 N N . ILE A 1 72 ? -4.699 12.215 -3.989 1.00 54.59 72 ILE A N 1
ATOM 565 C CA . ILE A 1 72 ? -5.323 13.555 -3.973 1.00 54.59 72 ILE A CA 1
ATOM 566 C C . ILE A 1 72 ? -5.996 13.874 -2.645 1.00 54.59 72 ILE A C 1
ATOM 568 O O . ILE A 1 72 ? -6.093 15.039 -2.265 1.00 54.59 72 ILE A O 1
ATOM 572 N N . ASN A 1 73 ? -6.481 12.845 -1.954 1.00 51.75 73 ASN A N 1
ATOM 573 C CA . ASN A 1 73 ? -7.064 13.028 -0.641 1.00 51.75 73 ASN A CA 1
ATOM 574 C C . ASN A 1 73 ? -5.919 13.075 0.364 1.00 51.75 73 ASN A C 1
ATOM 576 O O . ASN A 1 73 ? -5.023 12.232 0.319 1.00 51.75 73 ASN A O 1
ATOM 580 N N . ALA A 1 74 ? -5.956 14.060 1.263 1.00 54.22 74 ALA A N 1
ATOM 581 C CA . ALA A 1 74 ? -5.095 14.039 2.433 1.00 54.22 74 ALA A CA 1
ATOM 582 C C . ALA A 1 74 ? -5.255 12.681 3.129 1.00 54.22 74 ALA A C 1
ATOM 584 O O . ALA A 1 74 ? -6.377 12.172 3.242 1.00 54.22 74 ALA A O 1
ATOM 585 N N . LEU A 1 75 ? -4.136 12.099 3.565 1.00 52.28 75 LEU A N 1
ATOM 586 C CA . LEU A 1 75 ? -4.187 10.946 4.453 1.00 52.28 75 LEU A CA 1
ATOM 587 C C . LEU A 1 75 ? -5.040 11.364 5.662 1.00 52.28 75 LEU A C 1
ATOM 589 O O . LEU A 1 75 ? -4.792 12.450 6.202 1.00 52.28 75 LEU A O 1
ATOM 593 N N . PRO A 1 76 ? -6.054 10.584 6.072 1.00 52.22 76 PRO A N 1
ATOM 594 C CA . PRO A 1 76 ? -6.713 10.851 7.336 1.00 52.22 76 PRO A CA 1
ATOM 595 C C . PRO A 1 76 ? -5.631 10.812 8.420 1.00 52.22 76 PRO A C 1
ATOM 597 O O . PRO A 1 76 ? -4.993 9.788 8.627 1.00 52.22 76 PRO A O 1
ATOM 600 N N . LEU A 1 77 ? -5.384 11.953 9.067 1.00 50.62 77 LEU A N 1
ATOM 601 C CA . LEU A 1 77 ? -4.444 12.080 10.191 1.00 50.62 77 LEU A CA 1
ATOM 602 C C . LEU A 1 77 ? -5.017 11.479 11.486 1.00 50.62 77 LEU A C 1
ATOM 604 O O . LEU A 1 77 ? -4.479 11.698 12.567 1.00 50.62 77 LEU A O 1
ATOM 608 N N . ASP A 1 78 ? -6.134 10.759 11.385 1.00 47.62 78 ASP A N 1
ATOM 609 C CA . ASP A 1 78 ? -6.631 9.934 12.468 1.00 47.62 78 ASP A CA 1
ATOM 610 C C . ASP A 1 78 ? -5.748 8.683 12.521 1.00 47.62 78 ASP A C 1
ATOM 612 O O . ASP A 1 78 ? -5.734 7.863 11.602 1.00 47.62 78 ASP A O 1
ATOM 616 N N . ASN A 1 79 ? -4.971 8.574 13.596 1.00 50.62 79 ASN A N 1
ATOM 617 C CA . ASN A 1 79 ? -4.007 7.505 13.858 1.00 50.62 79 ASN A CA 1
ATOM 618 C C . ASN A 1 79 ? -4.640 6.099 13.954 1.00 50.62 79 ASN A C 1
ATOM 620 O O . ASN A 1 79 ? -3.951 5.145 14.305 1.00 50.62 79 ASN A O 1
ATOM 624 N N . SER A 1 80 ? -5.940 5.954 13.690 1.00 48.41 80 SER A N 1
ATOM 625 C CA . SER A 1 80 ? -6.687 4.707 13.841 1.00 48.41 80 SER A CA 1
ATOM 626 C C . SER A 1 80 ? -6.599 3.740 12.655 1.00 48.41 80 SER A C 1
ATOM 628 O O . SER A 1 80 ? -6.878 2.563 12.861 1.00 48.41 80 SER A O 1
ATOM 630 N N . ASP A 1 81 ? -6.159 4.176 11.466 1.00 44.25 81 ASP A N 1
ATOM 631 C CA . ASP A 1 81 ? -6.169 3.341 10.245 1.00 44.25 81 ASP A CA 1
ATOM 632 C C . ASP A 1 81 ? -4.821 3.286 9.488 1.00 44.25 81 ASP A C 1
ATOM 634 O O . ASP A 1 81 ? -4.769 2.987 8.291 1.00 44.25 81 ASP A O 1
ATOM 638 N N . ILE A 1 82 ? -3.690 3.516 10.166 1.00 49.59 82 ILE A N 1
ATOM 639 C CA . ILE A 1 82 ? -2.379 3.158 9.601 1.00 49.59 82 ILE A CA 1
ATOM 640 C C . ILE A 1 82 ? -2.220 1.639 9.744 1.00 49.59 82 ILE A C 1
ATOM 642 O O . ILE A 1 82 ? -1.632 1.140 10.698 1.00 49.59 82 ILE A O 1
ATOM 646 N N . THR A 1 83 ? -2.753 0.880 8.788 1.00 45.25 83 THR A N 1
ATOM 647 C CA . THR A 1 83 ? -2.298 -0.498 8.572 1.00 45.25 83 THR A CA 1
ATOM 648 C C . THR A 1 83 ? -0.787 -0.467 8.347 1.00 45.25 83 THR A C 1
ATOM 650 O O . THR A 1 83 ? -0.326 0.348 7.542 1.00 45.25 83 THR A O 1
ATOM 653 N N . GLU A 1 84 ? -0.039 -1.347 9.016 1.00 48.72 84 GLU A N 1
ATOM 654 C CA . GLU A 1 84 ? 1.436 -1.434 9.001 1.00 48.72 84 GLU A CA 1
ATOM 655 C C . GLU A 1 84 ? 2.062 -1.441 7.586 1.00 48.72 84 GLU A C 1
ATOM 657 O O . GLU A 1 84 ? 3.223 -1.081 7.413 1.00 48.72 84 GLU A O 1
ATOM 662 N N . ASP A 1 85 ? 1.273 -1.749 6.552 1.00 43.00 85 ASP A N 1
ATOM 663 C CA . ASP A 1 85 ? 1.680 -1.762 5.144 1.00 43.00 85 ASP A CA 1
ATOM 664 C C . ASP A 1 85 ? 1.612 -0.400 4.421 1.00 43.00 85 ASP A C 1
ATOM 666 O O . ASP A 1 85 ? 2.004 -0.295 3.251 1.00 43.00 85 ASP A O 1
ATOM 670 N N . SER A 1 86 ? 1.127 0.673 5.059 1.00 45.62 86 SER A N 1
ATOM 671 C CA . SER A 1 86 ? 1.113 2.013 4.452 1.00 45.62 86 SER A CA 1
ATOM 672 C C . SER A 1 86 ? 2.482 2.682 4.575 1.00 45.62 86 SER A C 1
ATOM 674 O O . SER A 1 86 ? 2.697 3.611 5.350 1.00 45.62 86 SER A O 1
ATOM 676 N N . ILE A 1 87 ? 3.403 2.191 3.750 1.00 44.84 87 ILE A N 1
ATOM 677 C CA . ILE A 1 87 ? 4.766 2.675 3.531 1.00 44.84 87 ILE A CA 1
ATOM 678 C C . ILE A 1 87 ? 4.775 4.202 3.336 1.00 44.84 87 ILE A C 1
ATOM 680 O O . ILE A 1 87 ? 4.488 4.720 2.252 1.00 44.84 87 ILE A O 1
ATOM 684 N N . VAL A 1 88 ? 5.169 4.929 4.382 1.00 43.47 88 VAL A N 1
ATOM 685 C CA . VAL A 1 88 ? 5.648 6.309 4.279 1.00 43.47 88 VAL A C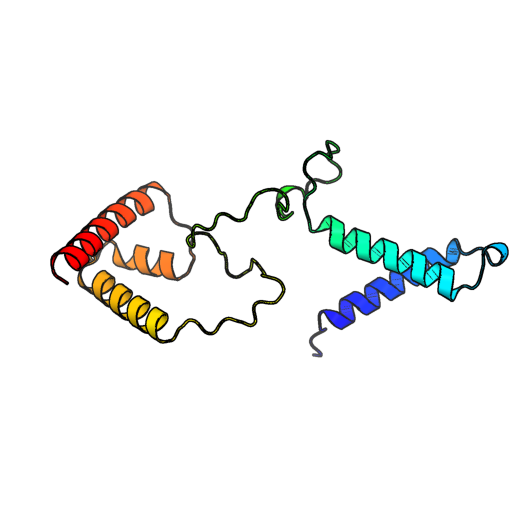A 1
ATOM 686 C C . VAL A 1 88 ? 7.064 6.257 3.714 1.00 43.47 88 VAL A C 1
ATOM 688 O O . VAL A 1 88 ? 7.987 5.718 4.320 1.00 43.47 88 VAL A O 1
ATOM 691 N N . LEU A 1 89 ? 7.241 6.813 2.517 1.00 40.12 89 LEU A N 1
ATOM 692 C CA . LEU A 1 89 ? 8.537 6.923 1.857 1.00 40.12 89 LEU A CA 1
ATOM 693 C C . LEU A 1 89 ? 9.450 7.858 2.676 1.00 40.12 89 LEU A C 1
ATOM 695 O O . LEU A 1 89 ? 9.311 9.076 2.597 1.00 40.12 89 LEU A O 1
ATOM 699 N N . GLY A 1 90 ? 10.377 7.292 3.453 1.00 40.94 90 GLY A N 1
ATOM 700 C CA . GLY A 1 90 ? 11.397 8.048 4.192 1.00 40.94 90 GLY A CA 1
ATOM 701 C C . GLY A 1 90 ? 11.164 8.194 5.696 1.00 40.94 90 GLY A C 1
ATOM 702 O O . GLY A 1 90 ? 12.012 8.779 6.367 1.00 40.94 90 GLY A O 1
ATOM 703 N N . ALA A 1 91 ? 10.096 7.616 6.249 1.00 40.88 91 ALA A N 1
ATOM 704 C CA . ALA A 1 91 ? 10.135 7.266 7.658 1.00 40.88 91 ALA A CA 1
ATOM 705 C C . ALA A 1 91 ? 11.067 6.054 7.760 1.00 40.88 91 ALA A C 1
ATOM 707 O O . ALA A 1 91 ? 10.690 4.936 7.411 1.00 40.88 91 ALA A O 1
ATOM 708 N N . ALA A 1 92 ? 12.307 6.270 8.217 1.00 38.34 92 ALA A N 1
ATOM 709 C CA . ALA A 1 92 ? 12.957 5.233 9.013 1.00 38.34 92 ALA A CA 1
ATOM 710 C C . ALA A 1 92 ? 11.888 4.701 9.969 1.00 38.34 92 ALA A C 1
ATOM 712 O O . ALA A 1 92 ? 11.106 5.522 10.450 1.00 38.34 92 ALA A O 1
ATOM 713 N N . SER A 1 93 ? 11.808 3.383 10.171 1.00 44.69 93 SER A N 1
ATOM 714 C CA . SER A 1 93 ? 11.034 2.787 11.261 1.00 44.69 93 SER A CA 1
ATOM 715 C C . SER A 1 93 ? 11.219 3.688 12.471 1.00 44.69 93 SER A C 1
ATOM 717 O O . SER A 1 93 ? 12.311 3.732 13.042 1.00 44.69 93 SER A O 1
ATOM 719 N N . ALA A 1 94 ? 10.234 4.551 12.725 1.00 53.84 94 ALA A N 1
ATOM 720 C CA . ALA A 1 94 ? 10.343 5.514 13.788 1.00 53.84 94 ALA A CA 1
ATOM 721 C C . ALA A 1 94 ? 10.172 4.616 14.988 1.00 53.84 94 ALA A C 1
ATOM 723 O O . ALA A 1 94 ? 9.056 4.170 15.247 1.00 53.84 94 ALA A O 1
ATOM 724 N N . GLU A 1 95 ? 11.301 4.226 15.584 1.00 58.56 95 GLU A N 1
ATOM 725 C CA . GLU A 1 95 ? 11.319 3.549 16.867 1.00 58.56 95 GLU A CA 1
ATOM 726 C C . GLU A 1 95 ? 10.285 4.292 17.710 1.00 58.56 95 GLU A C 1
ATOM 728 O O . GLU A 1 95 ? 10.406 5.521 17.844 1.00 58.56 95 GLU A O 1
ATOM 733 N N . PRO A 1 96 ? 9.189 3.619 18.108 1.00 62.06 96 PRO A N 1
ATOM 734 C CA . PRO A 1 96 ? 8.116 4.291 18.809 1.00 62.06 96 PRO A CA 1
ATOM 735 C C . PRO A 1 96 ? 8.749 4.994 20.004 1.00 62.06 96 PRO A C 1
ATOM 737 O O . PRO A 1 96 ? 9.601 4.412 20.676 1.00 62.06 96 PRO A O 1
ATOM 740 N N . ASP A 1 97 ? 8.398 6.265 20.215 1.00 79.31 97 ASP A N 1
ATOM 741 C CA . ASP A 1 97 ? 8.915 7.037 21.344 1.00 79.31 97 ASP A CA 1
ATOM 742 C C . ASP A 1 97 ? 8.821 6.166 22.613 1.00 79.31 97 ASP A C 1
ATOM 744 O O . ASP A 1 97 ? 7.715 5.720 22.945 1.00 79.31 97 ASP A O 1
ATOM 748 N N . PRO A 1 98 ? 9.945 5.879 23.303 1.00 81.94 98 PRO A N 1
ATOM 749 C CA . PRO A 1 98 ? 9.953 4.986 24.457 1.00 81.94 98 PRO A CA 1
ATOM 750 C C . PRO A 1 98 ? 8.915 5.367 25.519 1.00 81.94 98 PRO A C 1
ATOM 752 O O . PRO A 1 98 ? 8.366 4.495 26.192 1.00 81.94 98 PRO A O 1
ATOM 755 N N . LEU A 1 99 ? 8.609 6.663 25.649 1.00 81.50 99 LEU A N 1
ATOM 756 C CA . LEU A 1 99 ? 7.590 7.157 26.571 1.00 81.50 99 LEU A CA 1
ATOM 757 C C . LEU A 1 99 ? 6.168 6.807 26.107 1.00 81.50 99 LEU A C 1
ATOM 759 O O . LEU A 1 99 ? 5.334 6.403 26.917 1.00 81.50 99 LEU A O 1
ATOM 763 N N . MET A 1 100 ? 5.899 6.899 24.805 1.00 78.62 100 MET A N 1
ATOM 764 C CA . MET A 1 100 ? 4.617 6.497 24.221 1.00 78.62 100 MET A CA 1
ATOM 765 C C . MET A 1 100 ? 4.394 4.990 24.319 1.00 78.62 100 MET A C 1
ATOM 767 O O . MET A 1 100 ? 3.268 4.553 24.552 1.00 78.62 100 MET A O 1
ATOM 771 N N . GLN A 1 101 ? 5.456 4.195 24.173 1.00 81.56 101 GLN A N 1
ATOM 772 C CA . GLN A 1 101 ? 5.373 2.744 24.310 1.00 81.56 101 GLN A CA 1
ATOM 773 C C . GLN A 1 101 ? 5.041 2.331 25.748 1.00 81.56 101 GLN A C 1
ATOM 775 O O . GLN A 1 101 ? 4.133 1.530 25.955 1.00 81.56 101 GLN A O 1
ATOM 780 N N . LEU A 1 102 ? 5.692 2.950 26.738 1.00 85.81 102 LEU A N 1
ATOM 781 C CA . LEU A 1 102 ? 5.403 2.704 28.151 1.00 85.81 102 LEU A CA 1
ATOM 782 C C . LEU A 1 102 ? 3.955 3.068 28.508 1.00 85.81 102 LEU A C 1
ATOM 784 O O . LEU A 1 102 ? 3.264 2.284 29.155 1.00 85.81 102 LEU A O 1
ATOM 788 N N . LEU A 1 103 ? 3.469 4.219 28.033 1.00 85.94 103 LEU A N 1
ATOM 789 C CA . LEU A 1 103 ? 2.082 4.634 28.249 1.00 85.94 103 LEU A CA 1
ATOM 790 C C . LEU A 1 103 ? 1.086 3.667 27.589 1.00 85.94 103 LEU A C 1
ATOM 792 O O . LEU A 1 103 ? 0.033 3.369 28.157 1.00 85.94 103 LEU A O 1
ATOM 796 N N . ALA A 1 104 ? 1.396 3.175 26.387 1.00 84.06 104 ALA A N 1
ATOM 797 C CA . ALA A 1 104 ? 0.559 2.201 25.694 1.00 84.06 104 ALA A CA 1
ATOM 798 C C . ALA A 1 104 ? 0.482 0.872 26.461 1.00 84.06 104 ALA A C 1
ATOM 800 O O . ALA A 1 104 ? -0.598 0.282 26.545 1.00 84.06 104 ALA A O 1
ATOM 801 N N . ASP A 1 105 ? 1.594 0.429 27.045 1.00 86.75 105 ASP A N 1
ATOM 802 C CA . ASP A 1 105 ? 1.662 -0.784 27.859 1.00 86.75 105 ASP A CA 1
ATOM 803 C C . ASP A 1 105 ? 0.865 -0.634 29.162 1.00 86.75 105 ASP A C 1
ATOM 805 O O . ASP A 1 105 ? -0.002 -1.459 29.442 1.00 86.75 105 ASP A O 1
ATOM 809 N N . GLU A 1 106 ? 1.033 0.474 29.888 1.00 88.31 106 GLU A N 1
ATOM 810 C CA . GLU A 1 106 ? 0.242 0.769 31.091 1.00 88.31 106 GLU A CA 1
ATOM 811 C C . GLU A 1 106 ? -1.262 0.846 30.783 1.00 88.31 106 GLU A C 1
ATOM 813 O O . GLU A 1 106 ? -2.100 0.287 31.495 1.00 88.31 106 GLU A O 1
ATOM 818 N N . THR A 1 107 ? -1.622 1.502 29.676 1.00 87.25 107 THR A N 1
ATOM 819 C CA . THR A 1 107 ? -3.016 1.585 29.223 1.00 87.25 107 THR A CA 1
ATOM 820 C C . THR A 1 107 ? -3.577 0.198 28.912 1.00 87.25 107 THR A C 1
ATOM 822 O O . THR A 1 107 ? -4.731 -0.094 29.233 1.00 87.25 107 THR A O 1
ATOM 825 N N . ARG A 1 108 ? -2.769 -0.672 28.298 1.00 88.06 108 ARG A N 1
ATOM 826 C CA . ARG A 1 108 ? -3.155 -2.045 27.969 1.00 88.06 108 ARG A CA 1
ATOM 827 C C . ARG A 1 108 ? -3.410 -2.866 29.227 1.00 88.06 108 ARG A C 1
ATOM 829 O O . ARG A 1 108 ? -4.423 -3.570 29.284 1.00 88.06 108 ARG A O 1
ATOM 836 N N . ASP A 1 109 ? -2.536 -2.762 30.217 1.00 89.06 109 ASP A N 1
ATOM 837 C CA . ASP A 1 109 ? -2.666 -3.488 31.480 1.00 89.06 109 ASP A CA 1
ATOM 838 C C . ASP A 1 109 ? -3.910 -3.023 32.243 1.00 89.06 109 ASP A C 1
ATOM 840 O O . ASP A 1 109 ? -4.748 -3.838 32.634 1.00 89.06 109 ASP A O 1
ATOM 844 N N . TYR A 1 110 ? -4.123 -1.707 32.313 1.00 89.56 110 TYR A N 1
ATOM 845 C CA . TYR A 1 110 ? -5.303 -1.119 32.942 1.00 89.56 110 TYR A CA 1
ATOM 846 C C . TYR A 1 110 ? -6.619 -1.596 32.310 1.00 89.56 110 TYR A C 1
ATOM 848 O O . TYR A 1 110 ? -7.566 -1.955 33.018 1.00 89.56 110 TYR A O 1
ATOM 856 N N . ILE A 1 111 ? -6.683 -1.638 30.973 1.00 89.38 111 ILE A N 1
ATOM 857 C CA . ILE A 1 111 ? -7.845 -2.190 30.267 1.00 89.38 111 ILE A CA 1
ATOM 858 C C . ILE A 1 111 ? -7.992 -3.679 30.601 1.00 89.38 111 ILE A C 1
ATOM 860 O O . ILE A 1 111 ? -9.092 -4.119 30.919 1.00 89.38 111 ILE A O 1
ATOM 864 N N . THR A 1 112 ? -6.910 -4.458 30.572 1.00 89.31 112 THR A N 1
ATOM 865 C CA . THR A 1 112 ? -6.945 -5.916 30.792 1.00 89.31 112 THR A CA 1
ATOM 866 C C . THR A 1 112 ? -7.470 -6.301 32.178 1.00 89.31 112 THR A C 1
ATOM 868 O O . THR A 1 112 ? -8.197 -7.297 32.306 1.00 89.31 112 THR A O 1
ATOM 871 N N . ASP A 1 113 ? -7.147 -5.508 33.197 1.00 89.75 113 ASP A N 1
ATOM 872 C CA . ASP A 1 113 ? -7.568 -5.742 34.579 1.00 89.75 113 ASP A CA 1
ATOM 873 C C . ASP A 1 113 ? -9.048 -5.427 34.811 1.00 89.75 113 ASP A C 1
ATOM 875 O O . ASP A 1 113 ? -9.733 -6.163 35.525 1.00 89.75 113 ASP A O 1
ATOM 879 N N . ARG A 1 114 ? -9.569 -4.371 34.174 1.00 88.50 114 ARG A N 1
ATOM 880 C CA . ARG A 1 114 ? -10.965 -3.928 34.344 1.00 88.50 114 ARG A CA 1
ATOM 881 C C . ARG A 1 114 ? -11.932 -4.500 33.314 1.00 88.50 114 ARG A C 1
ATOM 883 O O . ARG A 1 114 ? -13.146 -4.408 33.494 1.00 88.50 114 ARG A O 1
ATOM 890 N N . LEU A 1 115 ? -11.425 -5.101 32.239 1.00 91.56 115 LEU A N 1
ATOM 891 C CA . LEU A 1 115 ? -12.270 -5.657 31.194 1.00 91.56 115 LEU A CA 1
ATOM 892 C C . LEU A 1 115 ? -12.989 -6.934 31.680 1.00 91.56 115 LEU A C 1
ATOM 894 O O . LEU A 1 115 ? -12.343 -7.864 32.180 1.00 91.56 115 LEU A O 1
ATOM 898 N N . PRO A 1 116 ? -14.313 -7.037 31.467 1.00 90.69 116 PRO A N 1
ATOM 899 C CA . PRO A 1 116 ? -15.086 -8.239 31.759 1.00 90.69 116 PRO A CA 1
ATOM 900 C C . PRO A 1 116 ? -14.525 -9.513 31.094 1.00 90.69 116 PRO A C 1
ATOM 902 O O . PRO A 1 116 ? -14.021 -9.454 29.966 1.00 90.69 116 PRO A O 1
ATOM 905 N N . PRO A 1 117 ? -14.627 -10.690 31.747 1.00 86.94 117 PRO A N 1
ATOM 906 C CA . PRO A 1 117 ? -14.019 -11.934 31.264 1.00 86.94 117 PRO A CA 1
ATOM 907 C C . PRO A 1 117 ? -14.582 -12.417 29.918 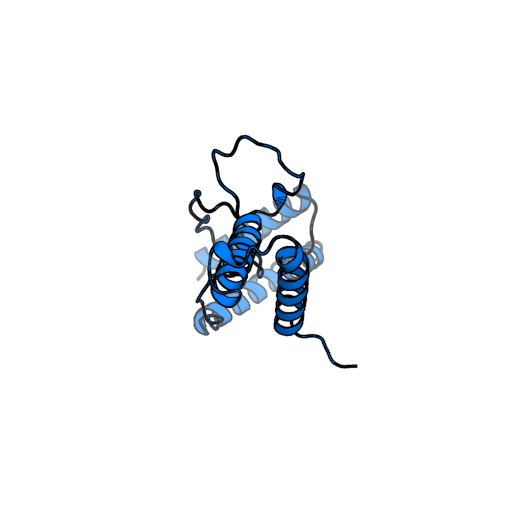1.00 86.94 117 PRO A C 1
ATOM 909 O O . PRO A 1 117 ? -13.871 -13.072 29.162 1.00 86.94 117 PRO A O 1
ATOM 912 N N . ASP A 1 118 ? -15.826 -12.065 29.587 1.00 89.25 118 ASP A N 1
ATOM 913 C CA . ASP A 1 118 ? -16.469 -12.351 28.299 1.00 89.25 118 ASP A CA 1
ATOM 914 C C . ASP A 1 118 ? -15.899 -11.510 27.143 1.00 89.25 118 ASP A C 1
ATOM 916 O O . ASP A 1 118 ? -15.957 -11.929 25.987 1.00 89.25 118 ASP A O 1
ATOM 920 N N . MET A 1 119 ? -15.310 -10.350 27.447 1.00 86.50 119 MET A N 1
ATOM 921 C CA . MET A 1 119 ? -14.765 -9.410 26.462 1.00 86.50 119 MET A CA 1
ATOM 922 C C . MET A 1 119 ? -13.247 -9.543 26.267 1.00 86.50 119 MET A C 1
ATOM 924 O O . MET A 1 119 ? -12.725 -9.077 25.254 1.00 86.50 119 MET A O 1
ATOM 928 N N . LYS A 1 120 ? -12.527 -10.234 27.164 1.00 87.56 120 LYS A N 1
ATOM 929 C CA . LYS A 1 120 ? -11.075 -10.481 27.031 1.00 87.56 120 LYS A CA 1
ATOM 930 C C . LYS A 1 120 ? -10.676 -11.186 25.723 1.00 87.56 120 LYS A C 1
ATOM 932 O O . LYS A 1 120 ? -9.734 -10.724 25.082 1.00 87.56 120 LYS A O 1
ATOM 937 N N . PRO A 1 121 ? -11.378 -12.235 25.248 1.00 87.12 121 PRO A N 1
ATOM 938 C CA . PRO A 1 121 ? -11.042 -12.870 23.971 1.00 87.12 121 PRO A CA 1
ATOM 939 C C . PRO A 1 121 ? -11.184 -11.917 22.779 1.00 87.12 121 PRO A C 1
ATOM 941 O O . PRO A 1 121 ? -10.406 -11.986 21.832 1.00 87.12 121 PRO A O 1
ATOM 944 N N . ILE A 1 122 ? -12.162 -11.006 22.842 1.00 86.94 122 ILE A N 1
ATOM 945 C CA . ILE A 1 122 ? -12.391 -9.979 21.820 1.00 86.94 122 ILE A CA 1
ATOM 946 C C . ILE A 1 122 ? -11.238 -8.976 21.843 1.00 86.94 122 ILE A C 1
ATOM 948 O O . ILE A 1 122 ? -10.700 -8.666 20.789 1.00 86.94 122 ILE A O 1
ATOM 952 N N . PHE A 1 123 ? -10.799 -8.542 23.025 1.00 87.69 123 PHE A N 1
ATOM 953 C CA . PHE A 1 123 ? -9.645 -7.656 23.167 1.00 87.69 123 PHE A CA 1
ATOM 954 C C . PHE A 1 123 ? -8.375 -8.242 22.541 1.00 87.69 123 PHE A C 1
ATOM 956 O O . PHE A 1 123 ? -7.764 -7.601 21.691 1.00 87.69 123 PHE A O 1
ATOM 963 N N . PHE A 1 124 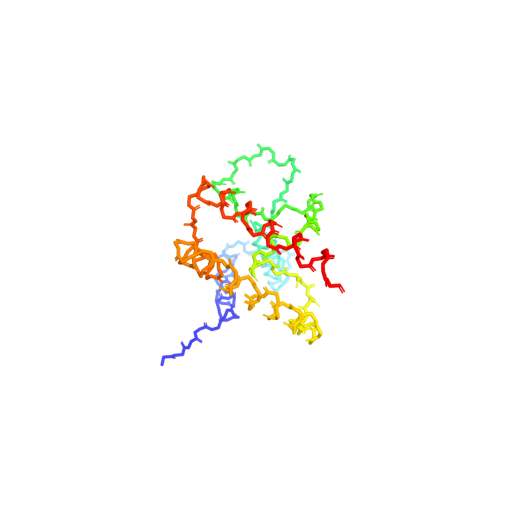? -8.020 -9.487 22.868 1.00 87.62 124 PHE A N 1
ATOM 964 C CA . PHE A 1 124 ? -6.856 -10.143 22.261 1.00 87.62 124 PHE A CA 1
ATOM 965 C C . PHE A 1 124 ? -7.018 -10.355 20.751 1.00 87.62 124 PHE A C 1
ATOM 967 O O . PHE A 1 124 ? -6.048 -10.236 20.001 1.00 87.62 124 PHE A O 1
ATOM 974 N N . ALA A 1 125 ? -8.240 -10.627 20.283 1.00 84.31 125 ALA A N 1
ATOM 975 C CA . ALA A 1 125 ? -8.526 -10.736 18.859 1.00 84.31 125 ALA A CA 1
ATOM 976 C C . ALA A 1 125 ? -8.322 -9.397 18.127 1.00 84.31 125 ALA A C 1
ATOM 978 O O . ALA A 1 125 ? -7.722 -9.403 17.053 1.00 84.31 125 ALA A O 1
ATOM 979 N N . VAL A 1 126 ? -8.740 -8.272 18.724 1.00 84.94 126 VAL A N 1
ATOM 980 C CA . VAL A 1 126 ? -8.485 -6.914 18.208 1.00 84.94 126 VAL A CA 1
ATOM 981 C C . VAL A 1 126 ? -6.987 -6.618 18.185 1.00 84.94 126 VAL A C 1
ATOM 983 O O . VAL A 1 126 ? -6.476 -6.183 17.160 1.00 84.94 126 VAL A O 1
ATOM 986 N N . MET A 1 127 ? -6.272 -6.912 19.276 1.00 81.06 127 MET A N 1
ATOM 987 C CA . MET A 1 127 ? -4.821 -6.689 19.380 1.00 81.06 127 MET A CA 1
ATOM 988 C C . MET A 1 127 ? -4.014 -7.480 18.347 1.00 81.06 127 MET A C 1
ATOM 990 O O . MET A 1 127 ? -2.928 -7.065 17.962 1.00 81.06 127 MET A O 1
ATOM 994 N N . SER A 1 128 ? -4.551 -8.611 17.893 1.00 80.31 128 SER A N 1
ATOM 995 C CA . SER A 1 128 ? -3.923 -9.473 16.888 1.00 80.31 128 SER A CA 1
ATOM 996 C C . SER A 1 128 ? -4.326 -9.111 15.448 1.00 80.31 128 SER A C 1
ATOM 998 O O . SER A 1 128 ? -3.997 -9.851 14.526 1.00 80.31 128 SER A O 1
ATOM 1000 N N . GLY A 1 129 ? -5.094 -8.032 15.243 1.00 79.25 129 GLY A N 1
ATOM 1001 C CA . GLY A 1 129 ? -5.553 -7.588 13.920 1.00 79.25 129 GLY A CA 1
ATOM 1002 C C . GLY A 1 129 ? -6.654 -8.453 13.291 1.00 79.25 129 GLY A C 1
ATOM 1003 O O . GLY A 1 129 ? -6.878 -8.389 12.082 1.00 79.25 129 GLY A O 1
ATOM 1004 N N . ASN A 1 130 ? -7.359 -9.277 14.075 1.00 81.19 130 ASN A N 1
ATOM 1005 C CA . ASN A 1 130 ? -8.425 -10.125 13.543 1.00 81.19 130 ASN A CA 1
ATOM 1006 C C . ASN A 1 130 ? -9.703 -9.327 13.251 1.00 81.19 130 ASN A C 1
ATOM 1008 O O . ASN A 1 130 ? -10.084 -8.411 13.979 1.00 81.19 130 ASN A O 1
ATOM 1012 N N . ASN A 1 131 ? -10.423 -9.735 12.205 1.00 79.00 131 ASN A N 1
ATOM 1013 C CA . ASN A 1 131 ? -11.664 -9.086 11.792 1.00 79.00 131 ASN A CA 1
ATOM 1014 C C . ASN A 1 131 ? -12.851 -9.574 12.644 1.00 79.00 131 ASN A C 1
ATOM 1016 O O . ASN A 1 131 ? -13.188 -10.760 12.635 1.00 79.00 131 ASN A O 1
ATOM 1020 N N . ILE A 1 132 ? -13.496 -8.665 13.378 1.00 84.62 132 ILE A N 1
ATOM 1021 C CA . ILE A 1 132 ? -14.583 -8.976 14.321 1.00 84.62 132 ILE A CA 1
ATOM 1022 C C . ILE A 1 132 ? -15.888 -8.348 13.829 1.00 84.62 132 ILE A C 1
ATOM 1024 O O . ILE A 1 132 ? -15.908 -7.296 13.191 1.00 84.62 132 ILE A O 1
ATOM 1028 N N . ARG A 1 133 ? -17.019 -8.997 14.126 1.00 87.25 133 ARG A N 1
ATOM 1029 C CA . ARG A 1 133 ? -18.349 -8.489 13.764 1.00 87.25 133 ARG A CA 1
ATOM 1030 C C . ARG A 1 133 ? -18.611 -7.126 14.424 1.00 87.25 133 ARG A C 1
ATOM 1032 O O . ARG A 1 133 ? -18.562 -7.015 15.647 1.00 87.25 133 ARG A O 1
ATOM 1039 N N . GLN A 1 134 ? -19.005 -6.142 13.614 1.00 82.00 134 GLN A N 1
ATOM 1040 C CA . GLN A 1 134 ? -19.308 -4.762 14.026 1.00 82.00 134 GLN A CA 1
ATOM 1041 C C . GLN A 1 134 ? -20.176 -4.612 15.298 1.00 82.00 134 GLN A C 1
ATOM 1043 O O . GLN A 1 134 ? -19.742 -3.906 16.200 1.00 82.00 134 GLN A O 1
ATOM 1048 N N . PRO A 1 135 ? -21.314 -5.317 15.490 1.00 87.62 135 PRO A N 1
ATOM 1049 C CA . PRO A 1 135 ? -22.136 -5.112 16.694 1.00 87.62 135 PRO A CA 1
ATOM 1050 C C . PRO A 1 135 ? -21.430 -5.518 17.998 1.00 87.62 135 PRO A C 1
ATOM 1052 O O . PRO A 1 135 ? -21.722 -4.982 19.066 1.00 87.62 135 PRO A O 1
ATOM 1055 N N . ILE A 1 136 ? -20.499 -6.474 17.923 1.00 86.50 136 ILE A N 1
ATOM 1056 C CA . ILE A 1 136 ? -19.689 -6.904 19.068 1.00 86.50 136 ILE A CA 1
ATOM 1057 C C . ILE A 1 136 ? -18.600 -5.860 19.337 1.00 86.50 136 ILE A C 1
ATOM 1059 O O . ILE A 1 136 ? -18.367 -5.504 20.491 1.00 86.50 136 ILE A O 1
ATOM 1063 N N . MET A 1 137 ? -17.999 -5.320 18.272 1.00 85.44 137 MET A N 1
ATOM 1064 C CA . MET A 1 137 ? -17.035 -4.223 18.358 1.00 85.44 137 MET A CA 1
ATOM 1065 C C . MET A 1 137 ? -17.648 -2.954 18.949 1.00 85.44 137 MET A C 1
ATOM 1067 O O . MET A 1 137 ? -17.008 -2.316 19.777 1.00 85.44 137 MET A O 1
ATOM 1071 N N . ASP A 1 138 ? -18.893 -2.618 18.614 1.00 88.81 138 ASP A N 1
ATOM 1072 C CA . ASP A 1 138 ? -19.584 -1.455 19.183 1.00 88.81 138 ASP A CA 1
ATOM 1073 C C . ASP A 1 138 ? -19.799 -1.599 20.694 1.00 88.81 138 ASP A C 1
ATOM 1075 O O . ASP A 1 138 ? -19.607 -0.647 21.452 1.00 88.81 138 ASP A O 1
ATOM 1079 N N . LYS A 1 139 ? -20.172 -2.802 21.156 1.00 89.44 139 LYS A N 1
ATOM 1080 C CA . LYS A 1 139 ? -20.304 -3.094 22.592 1.00 89.44 139 LYS A CA 1
ATOM 1081 C C . LYS A 1 139 ? -18.948 -3.009 23.292 1.00 89.44 139 LYS A C 1
ATOM 1083 O O . LYS A 1 139 ? -18.850 -2.400 24.353 1.00 89.44 139 LYS A O 1
ATOM 1088 N N . PHE A 1 140 ? -17.917 -3.591 22.686 1.00 89.88 140 PHE A N 1
ATOM 1089 C CA . PHE A 1 140 ? -16.553 -3.559 23.199 1.00 89.88 140 PHE A CA 1
ATOM 1090 C C . PHE A 1 140 ? -16.019 -2.119 23.313 1.00 89.88 140 PHE A C 1
ATOM 1092 O O . PHE A 1 140 ? -15.555 -1.727 24.380 1.00 89.88 140 PHE A O 1
ATOM 1099 N N . ARG A 1 141 ? -16.182 -1.296 22.267 1.00 88.38 141 ARG A N 1
ATOM 1100 C CA . ARG A 1 141 ? -15.779 0.121 22.250 1.00 88.38 141 ARG A CA 1
ATOM 1101 C C . ARG A 1 141 ? -16.440 0.930 23.361 1.00 88.38 141 ARG A C 1
ATOM 1103 O O . ARG A 1 141 ? -15.762 1.722 23.999 1.00 88.38 141 ARG A O 1
ATOM 1110 N N . LYS A 1 142 ? -17.733 0.708 23.626 1.00 91.88 142 LYS A N 1
ATOM 1111 C CA . LYS A 1 142 ? -18.444 1.380 24.728 1.00 91.88 142 LYS A CA 1
ATOM 1112 C C . LYS A 1 142 ? -17.842 1.045 26.092 1.00 91.88 142 LYS A C 1
ATOM 1114 O O . LYS A 1 142 ? -17.634 1.947 26.887 1.00 91.88 142 LYS A O 1
ATOM 1119 N N . ILE A 1 143 ? -17.538 -0.230 26.340 1.00 90.19 143 ILE A N 1
ATOM 1120 C CA . ILE A 1 143 ? -16.952 -0.676 27.614 1.00 90.19 143 ILE A CA 1
ATOM 1121 C C . ILE A 1 143 ? -15.549 -0.088 27.794 1.00 90.19 143 ILE A C 1
ATOM 1123 O O . ILE A 1 143 ? -15.239 0.436 28.859 1.00 90.19 143 ILE A O 1
ATOM 1127 N N . VAL A 1 144 ? -14.715 -0.138 26.751 1.00 89.50 144 VAL A N 1
ATOM 1128 C CA . VAL A 1 144 ? -13.36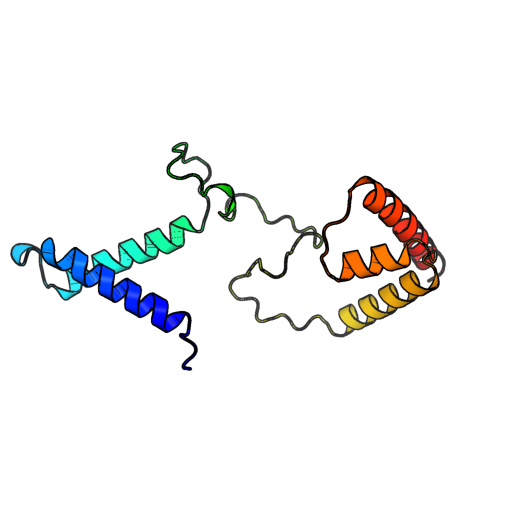5 0.442 26.799 1.00 89.50 144 VAL A CA 1
ATOM 1129 C C . VAL A 1 144 ? -13.418 1.958 26.997 1.00 89.50 144 VAL A C 1
ATOM 1131 O O . VAL A 1 144 ? -12.643 2.473 27.793 1.00 89.50 144 VAL A O 1
ATOM 1134 N N . ALA A 1 145 ? -14.349 2.663 26.346 1.00 89.69 145 ALA A N 1
ATOM 1135 C CA . ALA A 1 145 ? -14.530 4.101 26.544 1.00 89.69 145 ALA A CA 1
ATOM 1136 C C . ALA A 1 145 ? -14.857 4.438 28.007 1.00 89.69 145 ALA A C 1
ATOM 1138 O O . ALA A 1 145 ? -14.214 5.310 28.576 1.00 89.69 145 ALA A O 1
ATOM 1139 N N . THR A 1 146 ? -15.767 3.693 28.646 1.00 92.19 146 THR A N 1
ATOM 1140 C CA . THR A 1 146 ? -16.079 3.882 30.073 1.00 92.19 146 THR A CA 1
ATOM 1141 C C . THR A 1 146 ? -14.862 3.636 30.971 1.00 92.19 146 THR A C 1
ATOM 1143 O O . THR A 1 146 ? -14.607 4.417 31.880 1.00 92.19 146 THR A O 1
ATOM 1146 N N . ILE A 1 147 ? -14.073 2.590 30.699 1.00 89.62 147 ILE A N 1
ATOM 1147 C CA . ILE A 1 147 ? -12.848 2.294 31.462 1.00 89.62 147 ILE A CA 1
ATOM 1148 C C . ILE A 1 147 ? -11.825 3.435 31.326 1.00 89.62 147 ILE A C 1
ATOM 1150 O O . ILE A 1 147 ? -11.184 3.808 32.305 1.00 89.62 147 ILE A O 1
ATOM 1154 N N . LEU A 1 148 ? -11.667 3.999 30.127 1.00 88.06 148 LEU A N 1
ATOM 1155 C CA . LEU A 1 148 ? -10.732 5.101 29.889 1.00 88.06 148 LEU A CA 1
ATOM 1156 C C . LEU A 1 148 ? -11.213 6.420 30.511 1.00 88.06 148 LEU A C 1
ATOM 1158 O O . LEU A 1 148 ? -10.405 7.126 31.104 1.00 88.06 148 LEU A O 1
ATOM 1162 N N . GLU A 1 149 ? -12.515 6.713 30.462 1.00 88.62 149 GLU A N 1
ATOM 1163 C CA . GLU A 1 149 ? -13.106 7.867 31.155 1.00 88.62 149 GLU A CA 1
ATOM 1164 C C . GLU A 1 149 ? -12.882 7.795 32.673 1.00 88.62 149 GLU A C 1
ATOM 1166 O O . GLU A 1 149 ? -12.537 8.798 33.296 1.00 88.62 149 GLU A O 1
ATOM 1171 N N . GLU A 1 150 ? -13.018 6.610 33.280 1.00 86.81 150 GLU A N 1
ATOM 1172 C CA . GLU A 1 150 ? -12.688 6.412 34.696 1.00 86.81 150 GLU A CA 1
ATOM 1173 C C . GLU A 1 150 ? -11.208 6.676 34.984 1.00 86.81 150 GLU A C 1
ATOM 1175 O O . GLU A 1 150 ? -10.872 7.240 36.025 1.00 86.81 150 GLU A O 1
ATOM 1180 N N . ARG A 1 151 ? -10.308 6.277 34.083 1.00 81.31 151 ARG A N 1
ATOM 1181 C CA . ARG A 1 151 ? -8.875 6.515 34.258 1.00 81.31 151 ARG A CA 1
ATOM 1182 C C . ARG A 1 151 ? -8.553 8.002 34.259 1.00 81.31 151 ARG A C 1
ATOM 1184 O O . ARG A 1 151 ? -7.870 8.459 35.166 1.00 81.31 151 ARG A O 1
ATOM 1191 N N . ASP A 1 152 ? -9.074 8.736 33.283 1.00 78.00 152 ASP A N 1
ATOM 1192 C CA . ASP A 1 152 ? -8.786 10.161 33.109 1.00 78.00 152 ASP A CA 1
ATOM 1193 C C . ASP A 1 152 ? -9.489 11.034 34.169 1.00 78.00 152 ASP A C 1
ATOM 1195 O O . ASP A 1 152 ? -9.112 12.184 34.377 1.00 78.00 152 ASP A O 1
ATOM 1199 N N . HIS A 1 153 ? -10.505 10.504 34.863 1.00 74.38 153 HIS A N 1
ATOM 1200 C CA . HIS A 1 153 ? -11.167 11.195 35.974 1.00 74.38 153 HIS A CA 1
ATOM 1201 C C . HIS A 1 153 ? -10.444 11.037 37.324 1.00 74.38 153 HIS A C 1
ATOM 1203 O O . HIS A 1 153 ? -10.617 11.877 38.208 1.00 74.38 153 HIS A O 1
ATOM 1209 N N . TYR A 1 154 ? -9.665 9.964 37.503 1.00 59.47 154 TYR A N 1
ATOM 1210 C CA . TYR A 1 154 ? -8.964 9.648 38.757 1.00 59.47 154 TYR A CA 1
ATOM 1211 C C . TYR A 1 154 ? -7.426 9.702 38.661 1.00 59.47 154 TYR A C 1
ATOM 1213 O O . TYR A 1 154 ? -6.769 9.497 39.685 1.00 59.47 154 TYR A O 1
ATOM 1221 N N . GLY A 1 155 ? -6.863 9.942 37.472 1.00 54.31 155 GLY A N 1
ATOM 1222 C CA . GLY A 1 155 ? -5.436 10.213 37.234 1.00 54.31 155 GLY A CA 1
ATOM 1223 C C . GLY A 1 155 ? -5.116 11.701 37.262 1.00 54.31 155 GLY A C 1
ATOM 1224 O O . GLY A 1 155 ? -4.005 12.037 37.729 1.00 54.31 155 GLY A O 1
#